Protein AF-A0A7V8WQ88-F1 (afdb_monomer)

Sequence (174 aa):
LEYADYGLTAGLAKAAYAATYNILDKIAVFLKWELALPESETDTSFRRVWHPDRRSKTLRSEIREKDDPNLYALYDMALELGQPAFKYLGDLRRAITHRHLVTHDWLRMVGEHSTEQEHILLDDLISSGITMLKFVKAALVYLAAYLSQEHERRMHAAQGLVAPLEFWWQDELR

Structure (mmCIF, N/CA/C/O backbone):
data_AF-A0A7V8WQ88-F1
#
_entry.id   AF-A0A7V8WQ88-F1
#
loop_
_atom_site.group_PDB
_atom_site.id
_atom_site.type_symbol
_atom_site.label_atom_id
_atom_site.label_alt_id
_atom_site.label_comp_id
_atom_site.label_asym_id
_atom_site.label_entity_id
_atom_site.label_seq_id
_atom_site.pdbx_PDB_ins_code
_atom_site.Cartn_x
_atom_site.Cartn_y
_atom_site.Cartn_z
_atom_site.occupancy
_atom_site.B_iso_or_equiv
_atom_site.auth_seq_id
_atom_site.auth_comp_id
_atom_site.auth_asym_id
_atom_site.auth_atom_id
_atom_site.pdbx_PDB_model_num
ATOM 1 N N . LEU A 1 1 ? 26.867 -0.171 -30.104 1.00 36.66 1 LEU A N 1
ATOM 2 C CA . LEU A 1 1 ? 26.427 0.867 -29.150 1.00 36.66 1 LEU A CA 1
ATOM 3 C C . LEU A 1 1 ? 25.624 0.186 -28.059 1.00 36.66 1 LEU A C 1
ATOM 5 O O . LEU A 1 1 ? 24.646 -0.479 -28.375 1.00 36.66 1 LEU A O 1
ATOM 9 N N . GLU A 1 2 ? 26.062 0.305 -26.811 1.00 35.19 2 GLU A N 1
ATOM 10 C CA . GLU A 1 2 ? 25.285 -0.126 -25.650 1.00 35.19 2 GLU A CA 1
ATOM 11 C C . GLU A 1 2 ? 24.184 0.909 -25.393 1.00 35.19 2 GLU A C 1
ATOM 13 O O . GLU A 1 2 ? 24.457 2.042 -25.012 1.00 35.19 2 GLU A O 1
ATOM 18 N N . TYR A 1 3 ? 22.938 0.535 -25.680 1.00 45.59 3 TYR A N 1
ATOM 19 C CA . TYR A 1 3 ? 21.749 1.385 -25.553 1.00 45.59 3 TYR A CA 1
ATOM 20 C C . TYR A 1 3 ? 21.178 1.271 -24.130 1.00 45.59 3 TYR A C 1
ATOM 22 O O . TYR A 1 3 ? 20.078 0.765 -23.902 1.00 45.59 3 TYR A O 1
ATOM 30 N N . ALA A 1 4 ? 21.983 1.623 -23.131 1.00 47.66 4 ALA A N 1
ATOM 31 C CA . ALA A 1 4 ? 21.467 1.862 -21.792 1.00 47.66 4 ALA A CA 1
ATOM 32 C C . ALA A 1 4 ? 20.875 3.272 -21.790 1.00 47.66 4 ALA A C 1
ATOM 34 O O . ALA A 1 4 ? 21.602 4.252 -21.967 1.00 47.66 4 ALA A O 1
ATOM 35 N N . ASP A 1 5 ? 19.553 3.373 -21.646 1.00 52.78 5 ASP A N 1
ATOM 36 C CA . ASP A 1 5 ? 18.903 4.671 -21.536 1.00 52.78 5 ASP A CA 1
ATOM 37 C C . ASP A 1 5 ? 19.107 5.180 -20.105 1.00 52.78 5 ASP A C 1
ATOM 39 O O . ASP A 1 5 ? 18.329 4.920 -19.180 1.00 52.78 5 ASP A O 1
ATOM 43 N N . TYR A 1 6 ? 20.243 5.854 -19.922 1.00 57.88 6 TYR A N 1
ATOM 44 C CA . TYR A 1 6 ? 20.556 6.686 -18.762 1.00 57.88 6 TYR A CA 1
ATOM 45 C C . TYR A 1 6 ? 19.924 8.083 -18.887 1.00 57.88 6 TYR A C 1
ATOM 47 O O . TYR A 1 6 ? 20.357 9.021 -18.217 1.00 57.88 6 TYR A O 1
ATOM 55 N N . GLY A 1 7 ? 18.925 8.252 -19.758 1.00 67.56 7 GLY A N 1
ATOM 56 C CA . GLY A 1 7 ? 18.218 9.504 -19.942 1.00 67.56 7 GLY A CA 1
ATOM 57 C C . GLY A 1 7 ? 17.566 10.007 -18.654 1.00 67.56 7 GLY A C 1
ATOM 58 O O . GLY A 1 7 ? 17.158 9.242 -17.773 1.00 67.56 7 GLY A O 1
ATOM 59 N N . LEU A 1 8 ? 17.426 11.333 -18.567 1.00 77.56 8 LEU A N 1
ATOM 60 C CA . LEU A 1 8 ? 16.731 12.021 -17.476 1.00 77.56 8 LEU A CA 1
ATOM 61 C C . LEU A 1 8 ? 15.356 11.393 -17.188 1.00 77.56 8 LEU A C 1
ATOM 63 O O . LEU A 1 8 ? 14.985 11.228 -16.028 1.00 77.56 8 LEU A O 1
ATOM 67 N N . THR A 1 9 ? 14.634 10.982 -18.234 1.00 80.75 9 THR A N 1
ATOM 68 C CA . THR A 1 9 ? 13.327 10.317 -18.144 1.00 80.75 9 THR A CA 1
ATOM 69 C C . THR A 1 9 ? 13.379 9.034 -17.320 1.00 80.75 9 THR A C 1
ATOM 71 O O . THR A 1 9 ? 12.564 8.855 -16.416 1.00 80.75 9 THR A O 1
ATOM 74 N N . ALA A 1 10 ? 14.358 8.160 -17.565 1.00 81.88 10 ALA A N 1
ATOM 75 C CA . ALA A 1 10 ? 14.505 6.918 -16.817 1.00 81.88 10 ALA A CA 1
ATOM 76 C C . ALA A 1 10 ? 14.867 7.169 -15.345 1.00 81.88 10 ALA A C 1
ATOM 78 O O . ALA A 1 10 ? 14.355 6.492 -14.451 1.00 81.88 10 ALA A O 1
ATOM 79 N N . GLY A 1 11 ? 15.710 8.172 -15.076 1.00 83.88 11 GLY A N 1
ATOM 80 C CA . GLY A 1 11 ? 16.013 8.618 -13.713 1.00 83.88 11 GLY A CA 1
ATOM 81 C C . GLY A 1 11 ? 14.771 9.127 -12.975 1.00 83.88 11 GLY A C 1
ATOM 82 O O . GLY A 1 11 ? 14.494 8.695 -11.854 1.00 83.88 11 GLY A O 1
ATOM 83 N N . LEU A 1 12 ? 13.978 9.984 -13.627 1.00 87.81 12 LEU A N 1
ATOM 84 C CA . LEU A 1 12 ? 12.721 10.505 -13.086 1.00 87.81 12 LEU A CA 1
ATOM 85 C C . LEU A 1 12 ? 11.692 9.395 -12.852 1.00 87.81 12 LEU A C 1
ATOM 87 O O . LEU A 1 12 ? 11.049 9.385 -11.806 1.00 87.81 12 LEU A O 1
ATOM 91 N N . ALA A 1 13 ? 11.568 8.432 -13.768 1.00 89.69 13 ALA A N 1
ATOM 92 C CA . ALA A 1 13 ? 10.659 7.299 -13.620 1.00 89.69 13 ALA A CA 1
ATOM 93 C C . ALA A 1 13 ? 11.031 6.422 -12.412 1.00 89.69 13 ALA A C 1
ATOM 95 O O . ALA A 1 13 ? 10.163 6.077 -11.609 1.00 89.69 13 ALA A O 1
ATOM 96 N N . LYS A 1 14 ? 12.325 6.120 -12.223 1.00 89.69 14 LYS A N 1
ATOM 97 C CA . LYS A 1 14 ? 12.819 5.377 -11.048 1.00 89.69 14 LYS A CA 1
ATOM 98 C C . LYS A 1 14 ? 12.539 6.133 -9.750 1.00 89.69 14 LYS A C 1
ATOM 100 O O . LYS A 1 14 ? 12.037 5.543 -8.794 1.00 89.69 14 LYS A O 1
ATOM 105 N N . ALA A 1 15 ? 12.823 7.437 -9.726 1.00 90.25 15 ALA A N 1
ATOM 106 C CA . ALA A 1 15 ? 12.577 8.286 -8.563 1.00 90.25 15 ALA A CA 1
ATOM 107 C C . ALA A 1 15 ? 11.081 8.377 -8.225 1.00 90.25 15 ALA A C 1
ATOM 109 O O . ALA A 1 15 ? 10.702 8.213 -7.065 1.00 90.25 15 ALA A O 1
ATOM 110 N N . ALA A 1 16 ? 10.226 8.573 -9.232 1.00 91.94 16 ALA A N 1
ATOM 111 C CA . ALA A 1 16 ? 8.777 8.599 -9.071 1.00 91.94 16 ALA A CA 1
ATOM 112 C C . ALA A 1 16 ? 8.257 7.260 -8.531 1.00 91.94 16 ALA A C 1
ATOM 114 O O . ALA A 1 16 ? 7.520 7.242 -7.546 1.00 91.94 16 ALA A O 1
ATOM 115 N N . TYR A 1 17 ? 8.700 6.136 -9.101 1.00 93.56 17 TYR A N 1
ATOM 116 C CA . TYR A 1 17 ? 8.340 4.808 -8.612 1.00 93.56 17 TYR A CA 1
ATOM 117 C C . TYR A 1 17 ? 8.733 4.619 -7.140 1.00 93.56 17 TYR A C 1
ATOM 119 O O . TYR A 1 17 ? 7.892 4.271 -6.308 1.00 93.56 17 TYR A O 1
ATOM 127 N N . ALA A 1 18 ? 9.985 4.915 -6.780 1.00 91.75 18 ALA A N 1
ATOM 128 C CA . ALA A 1 18 ? 10.453 4.808 -5.400 1.00 91.75 18 ALA A CA 1
ATOM 129 C C . ALA A 1 18 ? 9.645 5.705 -4.444 1.00 91.75 18 ALA A C 1
ATOM 131 O O . ALA A 1 18 ? 9.256 5.264 -3.360 1.00 91.75 18 ALA A O 1
ATOM 132 N N . ALA A 1 19 ? 9.325 6.935 -4.861 1.00 92.44 19 ALA A N 1
ATOM 133 C CA . ALA A 1 19 ? 8.506 7.857 -4.082 1.00 92.44 19 ALA A CA 1
ATOM 134 C C . ALA A 1 19 ? 7.104 7.293 -3.804 1.00 92.44 19 ALA A C 1
ATOM 136 O O . ALA A 1 19 ? 6.630 7.395 -2.674 1.00 92.44 19 ALA A O 1
ATOM 137 N N . THR A 1 20 ? 6.465 6.644 -4.784 1.00 93.06 20 THR A N 1
ATOM 138 C CA . THR A 1 20 ? 5.136 6.037 -4.582 1.00 93.06 20 THR A CA 1
ATOM 139 C C . THR A 1 20 ? 5.162 4.930 -3.534 1.00 93.06 20 THR A C 1
ATOM 141 O O . THR A 1 20 ? 4.318 4.910 -2.641 1.00 93.06 20 THR A O 1
ATOM 144 N N . TYR A 1 21 ? 6.173 4.060 -3.563 1.00 91.69 21 TYR A N 1
ATOM 145 C CA . TYR A 1 21 ? 6.312 3.011 -2.555 1.00 91.69 21 TYR A CA 1
ATOM 146 C C . TYR A 1 21 ? 6.567 3.604 -1.161 1.00 91.69 21 TYR A C 1
ATOM 148 O O . TYR A 1 21 ? 5.976 3.166 -0.174 1.00 91.69 21 TYR A O 1
ATOM 156 N N . ASN A 1 22 ? 7.392 4.650 -1.080 1.00 92.38 22 ASN A N 1
ATOM 157 C CA . ASN A 1 22 ? 7.679 5.334 0.180 1.00 92.38 22 ASN A CA 1
ATOM 158 C C . ASN A 1 22 ? 6.430 5.968 0.811 1.00 92.38 22 ASN A C 1
ATOM 160 O O . ASN A 1 22 ? 6.375 6.087 2.033 1.00 92.38 22 ASN A O 1
ATOM 164 N N . ILE A 1 23 ? 5.419 6.358 0.023 1.00 96.38 23 ILE A N 1
ATOM 165 C CA . ILE A 1 23 ? 4.142 6.837 0.576 1.00 96.38 23 ILE A CA 1
ATOM 166 C C . ILE A 1 23 ? 3.451 5.720 1.365 1.00 96.38 23 ILE A C 1
ATOM 168 O O . ILE A 1 23 ? 3.027 5.965 2.490 1.00 96.38 23 ILE A O 1
ATOM 172 N N . LEU A 1 24 ? 3.392 4.493 0.838 1.00 95.88 24 LEU A N 1
ATOM 173 C CA . LEU A 1 24 ? 2.792 3.363 1.560 1.00 95.88 24 LEU A CA 1
ATOM 174 C C . LEU A 1 24 ? 3.527 3.072 2.875 1.00 95.88 24 LEU A C 1
ATOM 176 O O . LEU A 1 24 ? 2.893 2.846 3.904 1.00 95.88 24 LEU A O 1
ATOM 180 N N . ASP A 1 25 ? 4.859 3.120 2.877 1.00 93.50 25 ASP A N 1
ATOM 181 C CA . ASP A 1 25 ? 5.626 2.915 4.111 1.00 93.50 25 ASP A CA 1
ATOM 182 C C . ASP A 1 25 ? 5.403 4.045 5.124 1.00 93.50 25 ASP A C 1
ATOM 184 O O . ASP A 1 25 ? 5.293 3.784 6.320 1.00 93.50 25 ASP A O 1
ATOM 188 N N . LYS A 1 26 ? 5.235 5.292 4.669 1.00 95.8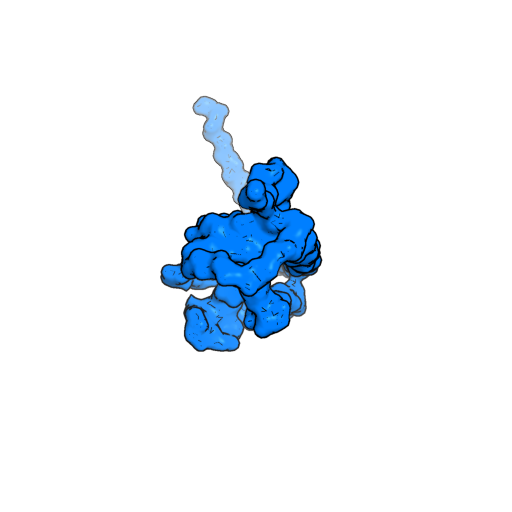1 26 LYS A N 1
ATOM 189 C CA . LYS A 1 26 ? 4.840 6.402 5.550 1.00 95.81 26 LYS A CA 1
ATOM 190 C C . LYS A 1 26 ? 3.444 6.210 6.135 1.00 95.81 26 LYS A C 1
ATOM 192 O O . LYS A 1 26 ? 3.260 6.508 7.310 1.00 95.81 26 LYS A O 1
ATOM 197 N N . ILE A 1 27 ? 2.490 5.676 5.367 1.00 96.88 27 ILE A N 1
ATOM 198 C CA . ILE A 1 27 ? 1.175 5.278 5.899 1.00 96.88 27 ILE A CA 1
ATOM 199 C C . ILE A 1 27 ? 1.356 4.221 6.994 1.00 96.88 27 ILE A C 1
ATOM 201 O O . ILE A 1 27 ? 0.730 4.312 8.041 1.00 96.88 27 ILE A O 1
ATOM 205 N N . ALA A 1 28 ? 2.249 3.251 6.797 1.00 95.25 28 ALA A N 1
ATOM 206 C CA . ALA A 1 28 ? 2.532 2.220 7.792 1.00 95.25 28 ALA A CA 1
ATOM 207 C C . ALA A 1 28 ? 3.091 2.803 9.100 1.00 95.25 28 ALA A C 1
ATOM 209 O O . ALA A 1 28 ? 2.627 2.457 10.183 1.00 95.25 28 ALA A O 1
ATOM 210 N N . VAL A 1 29 ? 4.064 3.713 8.999 1.00 94.44 29 VAL A N 1
ATOM 211 C CA . VAL A 1 29 ? 4.630 4.421 10.159 1.00 94.44 29 VAL A CA 1
ATOM 212 C C . VAL A 1 29 ? 3.565 5.270 10.851 1.00 94.44 29 VAL A C 1
ATOM 214 O O . VAL A 1 29 ? 3.467 5.249 12.075 1.00 94.44 29 VAL A O 1
ATOM 217 N N . PHE A 1 30 ? 2.738 5.971 10.077 1.00 95.62 30 PHE A N 1
ATOM 218 C CA . PHE A 1 30 ? 1.629 6.756 10.605 1.00 95.62 30 PHE A CA 1
ATOM 219 C C . PHE A 1 30 ? 0.632 5.882 11.377 1.00 95.62 30 PHE A C 1
ATOM 221 O O . PHE A 1 30 ? 0.328 6.186 12.523 1.00 95.62 30 PHE A O 1
ATOM 228 N N . LEU A 1 31 ? 0.179 4.767 10.795 1.00 95.00 31 LEU A N 1
ATOM 229 C CA . LEU A 1 31 ? -0.737 3.831 11.454 1.00 95.00 31 LEU A CA 1
ATOM 230 C C . LEU A 1 31 ? -0.135 3.247 12.731 1.00 95.00 31 LEU A C 1
ATOM 232 O O . LEU A 1 31 ? -0.842 3.091 13.720 1.00 95.00 31 LEU A O 1
ATOM 236 N N . LYS A 1 32 ? 1.170 2.949 12.727 1.00 93.44 32 LYS A N 1
ATOM 237 C CA . LYS A 1 32 ? 1.879 2.476 13.919 1.00 93.44 32 LYS A CA 1
ATOM 238 C C . LYS A 1 32 ? 1.756 3.476 15.069 1.00 93.44 32 LYS A C 1
ATOM 240 O O . LYS A 1 32 ? 1.466 3.069 16.188 1.00 93.44 32 LYS A O 1
ATOM 245 N N . TRP A 1 33 ? 1.954 4.762 14.784 1.00 92.25 33 TRP A N 1
ATOM 246 C CA . TRP A 1 33 ? 1.818 5.831 15.771 1.00 92.25 33 TRP A CA 1
ATOM 247 C C . TRP A 1 33 ? 0.358 6.046 16.192 1.00 92.25 33 TRP A C 1
ATOM 249 O O . TRP A 1 33 ? 0.061 6.019 17.382 1.00 92.25 33 TRP A O 1
ATOM 259 N N . GLU A 1 34 ? -0.555 6.176 15.228 1.00 92.88 34 GLU A N 1
ATOM 260 C CA . GLU A 1 34 ? -1.974 6.476 15.467 1.00 92.88 34 GLU A CA 1
ATOM 261 C C . GLU A 1 34 ? -2.693 5.375 16.262 1.00 92.88 34 GLU A C 1
ATOM 263 O O . GLU A 1 34 ? -3.597 5.649 17.048 1.00 92.88 34 GLU A O 1
ATOM 268 N N . LEU A 1 35 ? -2.292 4.118 16.068 1.00 92.25 35 LEU A N 1
ATOM 269 C CA . LEU A 1 35 ? -2.849 2.960 16.771 1.00 92.25 35 LEU A CA 1
ATOM 270 C C . LEU A 1 35 ? -2.020 2.542 17.990 1.00 92.25 35 LEU A C 1
ATOM 272 O O . LEU A 1 35 ? -2.329 1.521 18.599 1.00 92.25 35 LEU A O 1
ATOM 276 N N . ALA A 1 36 ? -0.966 3.296 18.327 1.00 91.88 36 ALA A N 1
ATOM 277 C CA . ALA A 1 36 ? -0.023 2.979 19.398 1.00 91.88 36 ALA A CA 1
ATOM 278 C C . ALA A 1 36 ? 0.488 1.523 19.339 1.00 91.88 36 ALA A C 1
ATOM 280 O O . ALA A 1 36 ? 0.583 0.837 20.359 1.00 91.88 36 ALA A O 1
ATOM 281 N N . LEU A 1 37 ? 0.798 1.034 18.132 1.00 90.88 37 LEU A N 1
ATOM 282 C CA . LEU A 1 37 ? 1.238 -0.346 17.944 1.00 90.88 37 LEU A CA 1
ATOM 283 C C . LEU A 1 37 ? 2.598 -0.567 18.629 1.00 90.88 37 LEU A C 1
ATOM 285 O O . LEU A 1 37 ? 3.485 0.285 18.500 1.00 90.88 37 LEU A O 1
ATOM 289 N N . PRO A 1 38 ? 2.813 -1.724 19.2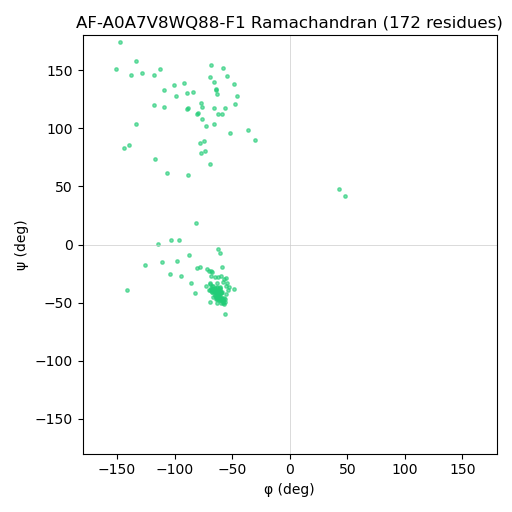82 1.00 86.31 38 PRO A N 1
ATOM 290 C CA . PRO A 1 38 ? 4.080 -2.046 19.924 1.00 86.31 38 PRO A CA 1
ATOM 291 C C . PRO A 1 38 ? 5.267 -1.927 18.967 1.00 86.31 38 PRO A C 1
ATOM 293 O O . PRO A 1 38 ? 5.170 -2.275 17.783 1.00 86.31 38 PRO A O 1
ATOM 296 N N . GLU A 1 39 ? 6.409 -1.483 19.496 1.00 74.25 39 GLU A N 1
ATOM 297 C CA . GLU A 1 39 ? 7.665 -1.466 18.753 1.00 74.25 39 GLU A CA 1
ATOM 298 C C . GLU A 1 39 ? 7.996 -2.874 18.244 1.00 74.25 39 GLU A C 1
ATOM 300 O O . GLU A 1 39 ? 8.176 -3.814 19.017 1.00 74.25 39 GLU A O 1
ATOM 305 N N . SER A 1 40 ? 8.049 -3.031 16.922 1.00 68.00 40 SER A N 1
ATOM 306 C CA . SER A 1 40 ? 8.551 -4.250 16.298 1.00 68.00 40 SER A CA 1
ATOM 307 C C . SER A 1 40 ? 10.040 -4.091 16.029 1.00 68.00 40 SER A C 1
ATOM 309 O O . SER A 1 40 ? 10.441 -3.068 15.480 1.00 68.00 40 SER A O 1
ATOM 311 N N . GLU A 1 41 ? 10.835 -5.134 16.263 1.00 56.59 41 GLU A N 1
ATOM 312 C CA . GLU A 1 41 ? 12.278 -5.163 15.955 1.00 56.59 41 GLU A CA 1
ATOM 313 C C . GLU A 1 41 ? 12.611 -4.959 14.459 1.00 56.59 41 GLU A C 1
ATOM 315 O O . GLU A 1 41 ? 13.776 -4.866 14.078 1.00 56.59 41 GLU A O 1
ATOM 320 N N . THR A 1 42 ? 11.606 -4.922 13.578 1.00 59.62 42 THR A N 1
ATOM 321 C CA . THR A 1 42 ? 11.793 -4.874 12.127 1.00 59.62 42 THR A CA 1
ATOM 322 C C . THR A 1 42 ? 11.354 -3.563 11.495 1.00 59.62 42 THR A C 1
ATOM 324 O O . THR A 1 42 ? 10.388 -2.938 11.921 1.00 59.62 42 THR A O 1
ATOM 327 N N . ASP A 1 43 ? 12.013 -3.241 10.383 1.00 69.75 43 ASP A N 1
ATOM 328 C CA . ASP A 1 43 ? 11.679 -2.135 9.489 1.00 69.75 43 ASP A CA 1
ATOM 329 C C . ASP A 1 43 ? 10.176 -2.104 9.140 1.00 69.75 43 ASP A C 1
ATOM 331 O O . ASP A 1 43 ? 9.615 -3.092 8.627 1.00 69.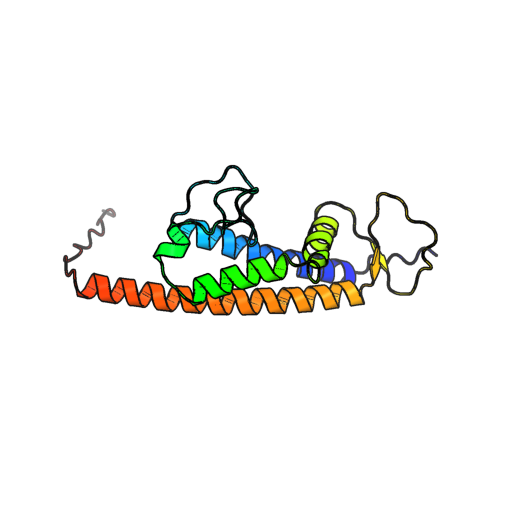75 43 ASP A O 1
ATOM 335 N N . THR A 1 44 ? 9.528 -0.981 9.471 1.00 84.75 44 THR A N 1
ATOM 336 C CA . THR A 1 44 ? 8.079 -0.780 9.337 1.00 84.75 44 THR A CA 1
ATOM 337 C C . THR A 1 44 ? 7.753 -0.542 7.870 1.00 84.75 44 THR A C 1
ATOM 339 O O . THR A 1 44 ? 8.208 0.419 7.262 1.00 84.75 44 THR A O 1
ATOM 342 N N . SER A 1 45 ? 6.950 -1.430 7.291 1.00 90.88 45 SER A N 1
ATOM 34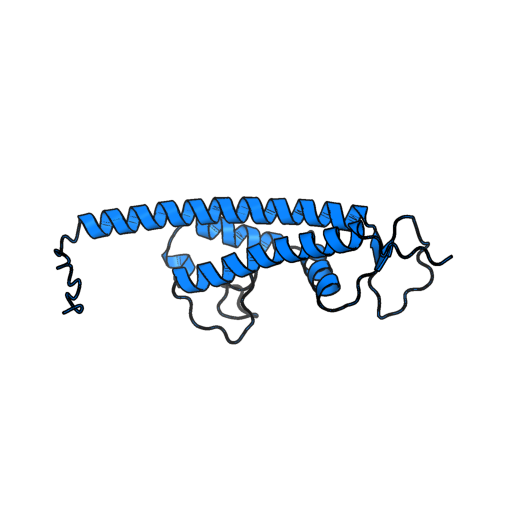3 C CA . SER A 1 45 ? 6.494 -1.309 5.904 1.00 90.88 45 SER A CA 1
ATOM 344 C C . SER A 1 45 ? 5.006 -1.566 5.822 1.00 90.88 45 SER A C 1
ATOM 346 O O . SER A 1 45 ? 4.447 -2.266 6.675 1.00 90.88 45 SER A O 1
ATOM 348 N N . PHE A 1 46 ? 4.377 -1.066 4.760 1.00 93.75 46 PHE A N 1
ATOM 349 C CA . PHE A 1 46 ? 2.929 -1.191 4.581 1.00 93.75 46 PHE A CA 1
ATOM 350 C C . PHE A 1 46 ? 2.438 -2.632 4.648 1.00 93.75 46 PHE A C 1
ATOM 352 O O . PHE A 1 46 ? 1.374 -2.889 5.178 1.00 93.75 46 PHE A O 1
ATOM 359 N N . ARG A 1 47 ? 3.228 -3.606 4.191 1.00 91.50 47 ARG A N 1
ATOM 360 C CA . ARG A 1 47 ? 2.849 -5.026 4.263 1.00 91.50 47 ARG A CA 1
ATOM 361 C C . ARG A 1 47 ? 3.033 -5.663 5.640 1.00 91.50 47 ARG A C 1
ATOM 363 O O . ARG A 1 47 ? 2.485 -6.731 5.880 1.00 91.50 47 ARG A O 1
ATOM 370 N N . ARG A 1 48 ? 3.848 -5.072 6.515 1.00 90.25 48 ARG A N 1
ATOM 371 C CA . ARG A 1 48 ? 4.245 -5.688 7.792 1.00 90.25 48 ARG A CA 1
ATOM 372 C C . ARG A 1 48 ? 3.541 -5.103 9.005 1.00 90.25 48 ARG A C 1
ATOM 374 O O . ARG A 1 48 ? 3.418 -5.813 9.993 1.00 90.25 48 ARG A O 1
ATOM 381 N N . VAL A 1 49 ? 3.078 -3.854 8.937 1.00 92.88 49 VAL A N 1
ATOM 382 C CA . VAL A 1 49 ? 2.472 -3.155 10.087 1.00 92.88 49 VAL A CA 1
ATOM 383 C C . VAL A 1 49 ? 1.294 -3.924 10.710 1.00 92.88 49 VAL A C 1
ATOM 385 O O . VAL A 1 49 ? 1.092 -3.874 11.919 1.00 92.88 49 VAL A O 1
ATOM 388 N N . TRP A 1 50 ? 0.587 -4.723 9.911 1.00 93.88 50 TRP A N 1
ATOM 389 C CA . TRP A 1 50 ? -0.606 -5.481 10.303 1.00 93.88 50 TRP A CA 1
ATOM 390 C C . TRP A 1 50 ? -0.351 -6.676 11.228 1.00 93.88 50 TRP A C 1
ATOM 392 O O . TRP A 1 50 ? -1.274 -7.131 11.903 1.00 93.88 50 TRP A O 1
ATOM 402 N N . HIS A 1 51 ? 0.877 -7.198 11.268 1.00 91.62 51 HIS A N 1
ATOM 403 C CA . HIS A 1 51 ? 1.204 -8.428 11.993 1.00 91.62 51 HIS A CA 1
ATOM 404 C C . HIS A 1 51 ? 2.222 -8.168 13.113 1.00 91.62 51 HIS A C 1
ATOM 406 O O . HIS A 1 51 ? 3.103 -7.319 12.942 1.00 91.62 51 HIS A O 1
ATOM 412 N N . PRO A 1 52 ? 2.138 -8.889 14.252 1.00 87.38 52 PRO A N 1
ATOM 413 C CA . PRO A 1 52 ? 3.094 -8.780 15.359 1.00 87.38 52 PRO A CA 1
ATOM 414 C C . PRO A 1 52 ? 4.548 -9.011 14.940 1.00 87.38 52 PRO A C 1
ATOM 416 O O . PRO A 1 52 ? 5.439 -8.264 15.337 1.00 87.38 52 PRO A O 1
ATOM 419 N N . ASP A 1 53 ? 4.765 -10.018 14.097 1.00 84.25 53 ASP A N 1
ATOM 420 C CA . ASP A 1 53 ? 6.070 -10.447 13.614 1.00 84.25 53 ASP A CA 1
ATOM 421 C C . ASP A 1 53 ? 5.972 -10.988 12.174 1.00 84.25 53 ASP A C 1
ATOM 423 O O . ASP A 1 53 ? 4.888 -11.120 11.607 1.00 84.25 53 ASP A O 1
ATOM 427 N N . ARG A 1 54 ? 7.119 -11.311 11.560 1.00 76.25 54 ARG A N 1
ATOM 428 C CA . ARG A 1 54 ? 7.199 -11.736 10.146 1.00 76.25 54 ARG A CA 1
ATOM 429 C C . ARG A 1 54 ? 6.612 -13.121 9.860 1.00 76.25 54 ARG A C 1
ATOM 431 O O . ARG A 1 54 ? 6.362 -13.426 8.696 1.00 76.25 54 ARG A O 1
ATOM 438 N N . ARG A 1 55 ? 6.512 -13.989 10.867 1.00 79.81 55 ARG A N 1
ATOM 439 C CA . ARG A 1 55 ? 5.997 -15.362 10.750 1.00 79.81 55 ARG A CA 1
ATOM 440 C C . ARG A 1 55 ? 4.511 -15.422 11.082 1.00 79.81 55 ARG A C 1
ATOM 442 O O . ARG A 1 55 ? 3.820 -16.305 10.575 1.00 79.81 55 ARG A O 1
ATOM 449 N N . SER A 1 56 ? 4.031 -14.495 11.905 1.00 81.06 56 SER A N 1
ATOM 450 C CA . SER A 1 56 ? 2.621 -14.371 12.228 1.00 81.06 56 SER A CA 1
ATOM 451 C C . SER A 1 56 ? 1.802 -14.013 10.991 1.00 81.06 56 SER A C 1
ATOM 453 O O . SER A 1 56 ? 2.136 -13.113 10.224 1.00 81.06 56 SER A O 1
ATOM 455 N N . LYS A 1 57 ? 0.699 -14.740 10.818 1.00 82.69 57 LYS A N 1
ATOM 456 C CA . LYS A 1 57 ? -0.363 -14.427 9.850 1.00 82.69 57 LYS A CA 1
ATOM 457 C C . LYS A 1 57 ? -1.581 -13.807 10.530 1.00 82.69 57 LYS A C 1
ATOM 459 O O . LYS A 1 57 ? -2.606 -13.589 9.893 1.00 82.69 57 LYS A O 1
ATOM 464 N N . THR A 1 58 ? -1.490 -13.572 11.835 1.00 89.44 58 THR A N 1
ATOM 465 C CA . THR A 1 58 ? -2.602 -13.082 12.638 1.00 89.44 58 THR A CA 1
ATOM 466 C C . THR A 1 58 ? -2.588 -11.564 12.623 1.00 89.44 58 THR A C 1
ATOM 468 O O . THR A 1 58 ? -1.546 -10.945 12.849 1.00 89.44 58 THR A O 1
ATOM 471 N N . LEU A 1 59 ? -3.740 -10.962 12.337 1.00 92.75 59 LEU A N 1
ATOM 472 C CA . LEU A 1 59 ? -3.927 -9.519 12.448 1.00 92.75 59 LEU A CA 1
ATOM 473 C C . LEU A 1 59 ? -3.776 -9.095 13.916 1.00 92.75 59 LEU A C 1
ATOM 475 O O . LEU A 1 59 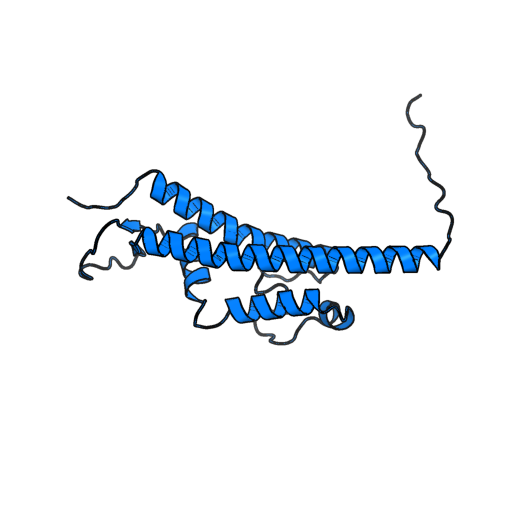? -4.339 -9.743 14.804 1.00 92.75 59 LEU A O 1
ATOM 479 N N . ARG A 1 60 ? -3.014 -8.024 14.155 1.00 92.06 60 ARG A N 1
ATOM 480 C CA . ARG A 1 60 ? -2.819 -7.398 15.473 1.00 92.06 60 ARG A CA 1
ATOM 481 C C . ARG A 1 60 ? -4.147 -7.159 16.196 1.00 92.06 60 ARG A C 1
ATOM 483 O O . ARG A 1 60 ? -5.119 -6.732 15.570 1.00 92.06 60 ARG A O 1
ATOM 490 N N . SER A 1 61 ? -4.197 -7.433 17.499 1.00 92.12 61 SER A N 1
ATOM 491 C CA . SER A 1 61 ? -5.417 -7.249 18.295 1.00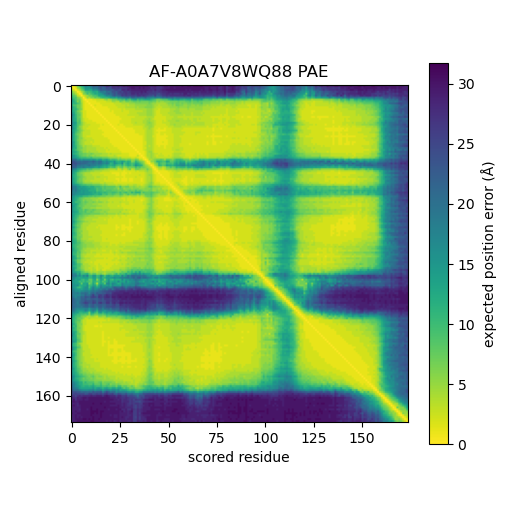 92.12 61 SER A CA 1
ATOM 492 C C . SER A 1 61 ? -5.834 -5.783 18.339 1.00 92.12 61 SER A C 1
ATOM 494 O O . SER A 1 61 ? -7.009 -5.503 18.162 1.00 92.12 61 SER A O 1
ATOM 496 N N . GLU A 1 62 ? -4.876 -4.859 18.405 1.00 92.31 62 GLU A N 1
ATOM 497 C CA . GLU A 1 62 ? -5.092 -3.407 18.386 1.00 92.31 62 GLU A CA 1
ATOM 498 C C . GLU A 1 62 ? -5.838 -2.948 17.123 1.00 92.31 62 GLU A C 1
ATOM 500 O O . GLU A 1 62 ? -6.618 -2.002 17.151 1.00 92.31 62 GLU A O 1
ATOM 505 N N . ILE A 1 63 ? -5.619 -3.646 16.003 1.00 92.94 63 ILE A N 1
ATOM 506 C CA . ILE A 1 63 ? -6.306 -3.395 14.731 1.00 92.94 63 ILE A CA 1
ATOM 507 C C . ILE A 1 63 ? -7.679 -4.069 14.724 1.00 92.94 63 ILE A C 1
ATOM 509 O O . ILE A 1 63 ? -8.660 -3.487 14.267 1.00 92.94 63 ILE A O 1
ATOM 513 N N . ARG A 1 64 ? -7.768 -5.300 15.238 1.00 93.56 64 ARG A N 1
ATOM 514 C CA . ARG A 1 64 ? -9.033 -6.045 15.314 1.00 93.56 64 ARG A CA 1
ATOM 515 C C . ARG A 1 64 ? -10.049 -5.356 16.222 1.00 93.56 64 ARG A C 1
ATOM 517 O O . ARG A 1 64 ? -11.210 -5.285 15.853 1.00 93.56 64 ARG A O 1
ATOM 524 N N . GLU A 1 65 ? -9.611 -4.832 17.360 1.00 92.88 65 GLU A N 1
ATOM 525 C CA . GLU A 1 65 ? -10.450 -4.175 18.368 1.00 92.88 65 GLU A CA 1
ATOM 526 C C . GLU A 1 65 ? -11.032 -2.837 17.898 1.00 92.88 65 GLU A C 1
ATOM 528 O O . GLU A 1 65 ? -12.061 -2.409 18.415 1.00 92.88 65 GLU A O 1
ATOM 533 N N . LYS A 1 66 ? -10.418 -2.181 16.903 1.00 91.44 66 LYS A N 1
ATOM 534 C CA . LYS A 1 66 ? -10.953 -0.939 16.322 1.00 91.44 66 LYS A CA 1
ATOM 535 C C . LYS A 1 66 ? -12.252 -1.137 15.542 1.00 91.44 66 LYS A C 1
ATOM 537 O O . LYS A 1 66 ? -12.981 -0.152 15.396 1.00 91.44 66 LYS A O 1
ATOM 542 N N . ASP A 1 67 ? -12.490 -2.361 15.057 1.00 92.25 67 ASP A N 1
ATOM 543 C CA . ASP A 1 67 ? -13.647 -2.770 14.244 1.00 92.25 67 ASP A CA 1
ATOM 544 C C . ASP A 1 67 ? -13.996 -1.743 13.152 1.00 92.25 67 ASP A C 1
ATOM 546 O O . ASP A 1 67 ? -15.128 -1.281 13.019 1.00 92.25 67 ASP A O 1
ATOM 550 N N . ASP A 1 68 ? -12.968 -1.301 12.418 1.00 94.88 68 ASP A N 1
ATOM 551 C CA . ASP A 1 68 ? -13.086 -0.235 11.428 1.00 94.88 68 ASP A CA 1
ATOM 552 C C . ASP A 1 68 ? -12.953 -0.796 10.001 1.00 94.88 68 ASP A C 1
ATOM 554 O O . ASP A 1 68 ? -11.895 -1.331 9.643 1.00 94.88 68 ASP A O 1
ATOM 558 N N . PRO A 1 69 ? -13.989 -0.660 9.152 1.00 96.31 69 PRO A N 1
ATOM 559 C CA . PRO A 1 69 ? -13.978 -1.227 7.809 1.00 96.31 69 PRO A CA 1
ATOM 560 C C . PRO A 1 69 ? -12.915 -0.594 6.903 1.00 96.31 69 PRO A C 1
ATOM 562 O O . PRO A 1 69 ? -12.403 -1.265 6.008 1.00 96.31 69 PRO A O 1
ATOM 565 N N . ASN A 1 70 ? -12.539 0.668 7.130 1.00 97.38 70 ASN A N 1
ATOM 566 C CA . ASN A 1 70 ? -11.501 1.331 6.342 1.00 97.38 70 ASN A CA 1
ATOM 567 C C . ASN A 1 70 ? -10.114 0.790 6.701 1.00 97.38 70 ASN A C 1
ATOM 569 O O . ASN A 1 70 ? -9.261 0.618 5.828 1.00 97.38 70 ASN A O 1
ATOM 573 N N . LEU A 1 71 ? -9.900 0.468 7.978 1.00 96.06 71 LEU A N 1
ATOM 574 C CA . LEU A 1 71 ? -8.666 -0.161 8.435 1.00 96.06 71 LEU A CA 1
ATOM 575 C C . LEU A 1 71 ? -8.539 -1.599 7.906 1.00 96.06 71 LEU A C 1
ATOM 577 O O . LEU A 1 71 ? -7.450 -2.011 7.504 1.00 96.06 71 LEU A O 1
ATOM 581 N N . TYR A 1 72 ? -9.650 -2.336 7.823 1.00 96.88 72 TYR A N 1
ATOM 582 C CA . TYR A 1 72 ? -9.680 -3.650 7.174 1.00 96.88 72 TYR A CA 1
ATOM 583 C C . TYR A 1 72 ? -9.461 -3.570 5.662 1.00 96.88 72 TYR A C 1
ATOM 585 O O . TYR A 1 72 ? -8.700 -4.371 5.130 1.00 96.88 72 TYR A O 1
ATOM 593 N N . ALA A 1 73 ? -10.006 -2.561 4.978 1.00 97.62 73 ALA A N 1
ATOM 594 C CA . ALA A 1 73 ? -9.718 -2.343 3.562 1.00 97.62 73 ALA A CA 1
ATOM 595 C C . ALA A 1 73 ? -8.219 -2.086 3.311 1.00 97.62 73 ALA A C 1
ATOM 597 O O . ALA A 1 73 ? -7.634 -2.652 2.388 1.00 97.62 73 ALA A O 1
ATOM 598 N N . LEU A 1 74 ? -7.561 -1.289 4.164 1.00 97.50 74 LEU A N 1
ATOM 599 C CA . LEU A 1 74 ? -6.108 -1.088 4.095 1.00 97.50 74 LEU A CA 1
ATOM 600 C C . LEU A 1 74 ? -5.323 -2.389 4.316 1.00 97.50 74 LEU A C 1
ATOM 602 O O . LEU A 1 74 ? -4.321 -2.627 3.634 1.00 97.50 74 LEU A O 1
ATOM 606 N N . TYR A 1 75 ? -5.773 -3.230 5.248 1.00 96.56 75 TYR A N 1
ATOM 607 C CA . TYR A 1 75 ? -5.186 -4.547 5.483 1.00 96.56 75 TYR A CA 1
ATOM 608 C C . TYR A 1 75 ? -5.348 -5.470 4.267 1.00 96.56 75 TYR A C 1
ATOM 610 O O . TYR A 1 75 ? -4.363 -6.056 3.812 1.00 96.56 75 TYR A O 1
ATOM 618 N N . ASP A 1 76 ? -6.544 -5.544 3.685 1.00 96.25 76 ASP A N 1
ATOM 619 C CA . ASP A 1 76 ? -6.819 -6.355 2.497 1.00 96.25 76 ASP A CA 1
ATOM 620 C C . ASP A 1 76 ? -5.955 -5.922 1.311 1.00 96.25 76 ASP A C 1
ATOM 622 O O . ASP A 1 76 ? -5.363 -6.760 0.628 1.00 96.25 76 ASP A O 1
ATOM 626 N N . MET A 1 77 ? -5.768 -4.615 1.121 1.00 96.25 77 MET A N 1
ATOM 627 C CA . MET A 1 77 ? -4.837 -4.090 0.120 1.00 96.25 77 MET A CA 1
ATOM 628 C C . MET A 1 77 ? -3.390 -4.531 0.371 1.00 96.25 77 MET A C 1
ATOM 630 O O . MET A 1 77 ? -2.641 -4.800 -0.569 1.00 96.25 77 MET A O 1
ATOM 634 N N . ALA A 1 78 ? -2.958 -4.603 1.631 1.00 94.69 78 ALA A N 1
ATOM 635 C CA . ALA A 1 78 ? -1.619 -5.072 1.968 1.00 94.69 78 ALA A CA 1
ATOM 636 C C . ALA A 1 78 ? -1.441 -6.575 1.696 1.00 94.69 78 ALA A C 1
ATOM 638 O O . ALA A 1 78 ? -0.350 -6.999 1.288 1.00 94.69 78 ALA A O 1
ATOM 639 N N . LEU A 1 79 ? -2.502 -7.369 1.883 1.00 93.94 79 LEU A N 1
ATOM 640 C CA . LEU A 1 79 ? -2.544 -8.772 1.473 1.00 93.94 79 LEU A CA 1
ATOM 641 C C . LEU A 1 79 ? -2.497 -8.903 -0.051 1.00 93.94 79 LEU A C 1
ATOM 643 O O . LEU A 1 79 ? -1.706 -9.699 -0.561 1.00 93.94 79 LEU A O 1
ATOM 647 N N . GLU A 1 80 ? -3.281 -8.099 -0.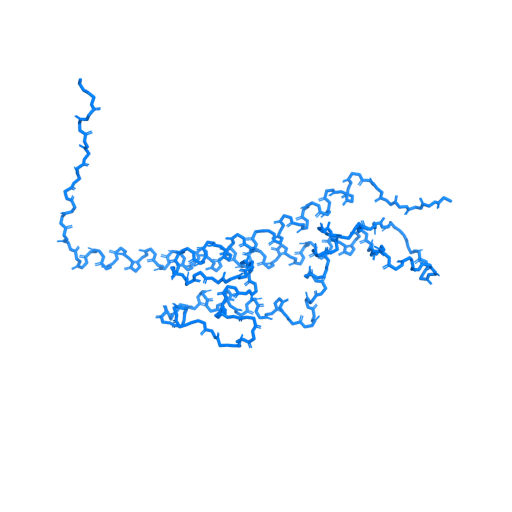772 1.00 94.88 80 GLU A N 1
ATOM 648 C CA . GLU A 1 80 ? -3.308 -8.056 -2.235 1.00 94.88 80 GLU A CA 1
ATOM 649 C C . GLU A 1 80 ? -1.927 -7.723 -2.803 1.00 94.88 80 GLU A C 1
ATOM 651 O O . GLU A 1 80 ? -1.386 -8.494 -3.593 1.00 94.88 80 GLU A O 1
ATOM 656 N N . LEU A 1 81 ? -1.275 -6.669 -2.305 1.00 92.88 81 LEU A N 1
ATOM 657 C CA . LEU A 1 81 ? 0.094 -6.303 -2.687 1.00 92.88 81 LEU A CA 1
ATOM 658 C C . LEU A 1 81 ? 1.111 -7.428 -2.397 1.00 92.88 81 LEU A C 1
ATOM 660 O O . LEU A 1 81 ? 2.220 -7.449 -2.935 1.00 92.88 81 LEU A O 1
ATOM 664 N N . GLY A 1 82 ? 0.758 -8.368 -1.517 1.00 90.12 82 GLY A N 1
ATOM 665 C CA . GLY A 1 82 ? 1.545 -9.554 -1.222 1.00 90.12 82 GLY A CA 1
ATOM 666 C C . GLY A 1 82 ? 1.296 -10.768 -2.107 1.00 90.12 82 GLY A C 1
ATOM 667 O O . GLY A 1 82 ? 2.072 -11.723 -2.009 1.00 90.12 82 GLY A O 1
ATOM 668 N N . GLN A 1 83 ? 0.273 -10.743 -2.956 1.00 92.75 83 GLN A N 1
ATOM 669 C CA . GLN A 1 83 ? -0.046 -11.842 -3.857 1.00 92.75 83 GLN A CA 1
ATOM 670 C C . GLN A 1 83 ? 1.017 -12.002 -4.956 1.00 92.75 83 GLN A C 1
ATOM 672 O O . GLN A 1 83 ? 1.677 -11.030 -5.337 1.00 92.75 83 GLN A O 1
ATOM 677 N N . PRO A 1 84 ? 1.172 -13.215 -5.528 1.00 90.94 84 PRO A N 1
ATOM 678 C CA . PRO A 1 84 ? 2.132 -13.469 -6.603 1.00 90.94 84 PRO A CA 1
ATOM 679 C C . PRO A 1 84 ? 2.000 -12.503 -7.785 1.00 90.94 84 PRO A C 1
ATOM 681 O O . PRO A 1 84 ? 3.016 -12.071 -8.324 1.00 90.94 84 PRO A O 1
ATOM 684 N N . ALA A 1 85 ? 0.767 -12.107 -8.121 1.00 90.38 85 ALA A N 1
ATOM 685 C CA . ALA A 1 85 ? 0.472 -11.170 -9.201 1.00 90.38 85 ALA A CA 1
ATOM 686 C C . ALA A 1 85 ? 1.122 -9.789 -9.011 1.00 90.38 85 ALA A C 1
ATOM 688 O O . ALA A 1 85 ? 1.424 -9.138 -10.000 1.00 90.38 85 ALA A O 1
ATOM 689 N N . PHE A 1 86 ? 1.383 -9.362 -7.770 1.00 92.25 86 PHE A N 1
ATOM 690 C CA . PHE A 1 86 ? 1.938 -8.041 -7.443 1.00 92.25 86 PHE A CA 1
ATOM 691 C C . PHE A 1 86 ? 3.335 -8.100 -6.817 1.00 92.25 86 PHE A C 1
ATOM 693 O O . PHE A 1 86 ? 3.938 -7.065 -6.528 1.00 92.25 86 PHE A O 1
ATOM 700 N N . LYS A 1 87 ? 3.901 -9.302 -6.647 1.00 87.81 87 LYS A N 1
ATOM 701 C CA . LYS A 1 87 ? 5.236 -9.497 -6.062 1.00 87.81 87 LYS A CA 1
ATOM 702 C C . LYS A 1 87 ? 6.318 -8.700 -6.801 1.00 87.81 87 LYS A C 1
ATOM 704 O O . LYS A 1 87 ? 7.214 -8.153 -6.155 1.00 87.81 87 LYS A O 1
ATOM 709 N N . TYR A 1 88 ? 6.188 -8.586 -8.125 1.00 88.00 88 TYR A N 1
ATOM 710 C CA . TYR A 1 88 ? 7.112 -7.842 -8.981 1.00 88.00 88 TYR A CA 1
ATOM 711 C C . TYR A 1 88 ? 7.260 -6.369 -8.565 1.00 88.00 88 TYR A C 1
ATOM 713 O O . TYR A 1 88 ? 8.342 -5.812 -8.704 1.00 88.00 88 TYR A O 1
ATOM 721 N N . LEU A 1 89 ? 6.228 -5.751 -7.978 1.00 91.00 89 LEU A N 1
ATOM 722 C CA . LEU A 1 89 ? 6.279 -4.355 -7.536 1.00 91.00 89 LEU A CA 1
ATOM 723 C C . LEU A 1 89 ? 7.253 -4.162 -6.361 1.00 91.00 89 LEU A C 1
ATOM 725 O O . LEU A 1 89 ? 8.028 -3.201 -6.311 1.00 91.00 89 LEU A O 1
ATOM 729 N N . GLY A 1 90 ? 7.248 -5.099 -5.411 1.00 87.19 90 GLY A N 1
ATOM 730 C CA . GLY A 1 90 ? 8.188 -5.093 -4.290 1.00 87.19 90 GLY A CA 1
ATOM 731 C C . GLY A 1 90 ? 9.617 -5.418 -4.725 1.00 87.19 90 GLY A C 1
ATOM 732 O O . GLY A 1 90 ? 10.567 -4.801 -4.236 1.00 87.19 90 GLY A O 1
ATOM 733 N N . ASP A 1 91 ? 9.763 -6.359 -5.660 1.00 86.38 91 ASP A N 1
ATOM 734 C CA . ASP A 1 91 ? 11.059 -6.735 -6.226 1.00 86.38 91 ASP A CA 1
ATOM 735 C C . ASP A 1 91 ? 11.664 -5.554 -7.011 1.00 86.38 91 ASP A C 1
ATOM 737 O O . ASP A 1 91 ? 12.804 -5.173 -6.749 1.00 86.38 91 ASP A O 1
ATOM 741 N N . LEU A 1 92 ? 10.865 -4.860 -7.830 1.00 87.31 92 LEU A N 1
ATOM 742 C CA . LEU A 1 92 ? 11.274 -3.667 -8.576 1.00 87.31 92 LEU A CA 1
ATOM 743 C C . LEU A 1 92 ? 11.726 -2.520 -7.661 1.00 87.31 92 LEU A C 1
ATOM 745 O O . LEU A 1 92 ? 12.731 -1.865 -7.933 1.00 87.31 92 LEU A O 1
ATOM 749 N N . ARG A 1 93 ? 11.043 -2.295 -6.530 1.00 86.38 93 ARG A N 1
ATOM 750 C CA . ARG A 1 93 ? 11.495 -1.314 -5.526 1.00 86.38 93 ARG A CA 1
ATOM 751 C C . ARG A 1 93 ? 12.880 -1.678 -4.990 1.00 86.38 93 ARG A C 1
ATOM 753 O O . ARG A 1 93 ? 13.746 -0.807 -4.873 1.00 86.38 93 ARG A O 1
ATOM 760 N N . ARG A 1 94 ? 13.085 -2.955 -4.644 1.00 84.00 94 ARG A N 1
ATOM 761 C CA . ARG A 1 94 ? 14.371 -3.446 -4.133 1.00 84.00 94 ARG A CA 1
ATOM 762 C C . ARG A 1 94 ? 15.466 -3.288 -5.181 1.00 84.00 94 ARG A C 1
ATOM 764 O O . ARG A 1 94 ? 16.556 -2.862 -4.811 1.00 84.00 94 ARG A O 1
ATOM 771 N N . ALA A 1 95 ? 15.161 -3.569 -6.446 1.00 82.81 95 ALA A N 1
ATOM 772 C CA . ALA A 1 95 ? 16.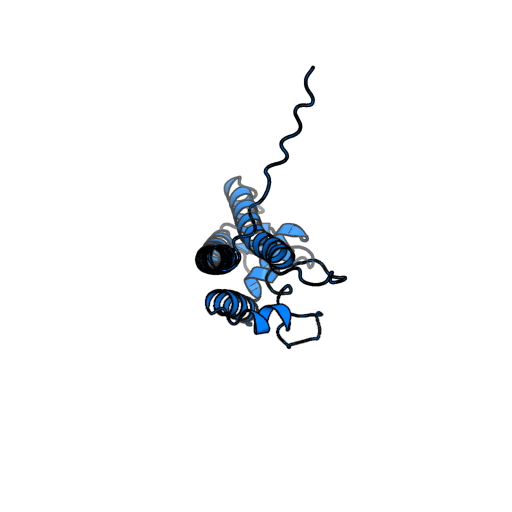057 -3.326 -7.564 1.00 82.81 95 ALA A CA 1
ATOM 773 C C . ALA A 1 95 ? 16.462 -1.848 -7.599 1.00 82.81 95 ALA A C 1
ATOM 775 O O . ALA A 1 95 ? 17.607 -1.520 -7.328 1.00 82.81 95 ALA A O 1
ATOM 776 N N . ILE A 1 96 ? 15.502 -0.929 -7.733 1.00 83.00 96 ILE A N 1
ATOM 777 C CA . ILE A 1 96 ? 15.770 0.519 -7.802 1.00 83.00 96 ILE A CA 1
ATOM 778 C C . ILE A 1 96 ? 16.604 1.031 -6.616 1.00 83.00 96 ILE A C 1
ATOM 780 O O . ILE A 1 96 ? 17.469 1.881 -6.804 1.00 83.00 96 ILE A O 1
ATOM 784 N N . THR A 1 97 ? 16.349 0.529 -5.405 1.00 74.31 97 THR A N 1
ATOM 785 C CA . THR A 1 97 ? 16.969 1.054 -4.175 1.00 74.31 97 THR A CA 1
ATOM 786 C C . THR A 1 97 ? 18.339 0.438 -3.878 1.00 74.31 97 THR A C 1
ATOM 788 O O . THR A 1 97 ? 19.195 1.109 -3.309 1.00 74.31 97 THR A O 1
ATOM 791 N N . HIS A 1 98 ? 18.558 -0.833 -4.227 1.00 66.56 98 HIS A N 1
ATOM 792 C CA . HIS A 1 98 ? 19.737 -1.586 -3.778 1.00 66.56 98 HIS A CA 1
ATOM 793 C C . HIS A 1 98 ? 20.563 -2.226 -4.899 1.00 66.56 98 HIS A C 1
ATOM 795 O O . HIS A 1 98 ? 21.705 -2.603 -4.651 1.00 66.56 98 HIS A O 1
ATOM 801 N N . ARG A 1 99 ? 20.020 -2.386 -6.110 1.00 58.47 99 ARG A N 1
ATOM 802 C CA . ARG A 1 99 ? 20.686 -3.067 -7.230 1.00 58.47 99 ARG A CA 1
ATOM 803 C C . ARG A 1 99 ? 20.537 -2.230 -8.489 1.00 58.47 99 ARG A C 1
ATOM 805 O O . ARG A 1 99 ? 19.464 -2.218 -9.065 1.00 58.47 99 ARG A O 1
ATOM 812 N N . HIS A 1 100 ? 21.595 -1.535 -8.898 1.00 61.88 100 HIS A N 1
ATOM 813 C CA . HIS A 1 100 ? 21.671 -0.698 -10.104 1.00 61.88 100 HIS A CA 1
ATOM 814 C C . HIS A 1 100 ? 20.760 -1.181 -11.256 1.00 61.88 100 HIS A C 1
ATOM 816 O O . HIS A 1 100 ? 21.164 -1.997 -12.081 1.00 61.88 100 HIS A O 1
ATOM 822 N N . LEU A 1 101 ? 19.514 -0.687 -11.287 1.00 59.47 101 LEU A N 1
ATOM 823 C CA . LEU A 1 101 ? 18.510 -1.085 -12.270 1.00 59.47 101 LEU A CA 1
ATOM 824 C C . LEU A 1 101 ? 18.845 -0.384 -13.583 1.00 59.47 101 LEU A C 1
ATOM 826 O O . LEU A 1 101 ? 18.875 0.853 -13.625 1.00 59.47 101 LEU A O 1
ATOM 830 N N . VAL A 1 102 ? 19.064 -1.146 -14.650 1.00 67.38 102 VAL A N 1
ATOM 831 C CA . VAL A 1 102 ? 19.368 -0.600 -15.978 1.00 67.38 102 VAL A CA 1
ATOM 832 C C . VAL A 1 102 ? 18.095 -0.598 -16.825 1.00 67.38 102 VAL A C 1
ATOM 834 O O . VAL A 1 102 ? 17.384 -1.596 -16.925 1.00 67.38 102 VAL A O 1
ATOM 837 N N . THR A 1 103 ? 17.783 0.560 -17.401 1.00 59.38 103 THR A N 1
ATOM 838 C CA . THR A 1 103 ? 16.596 0.804 -18.231 1.00 59.38 103 THR A CA 1
ATOM 839 C C . THR A 1 103 ? 16.969 0.767 -19.706 1.00 59.38 103 THR A C 1
ATOM 841 O O . THR A 1 103 ? 17.994 1.329 -20.098 1.00 59.38 103 THR A O 1
ATOM 844 N N . HIS A 1 104 ? 16.140 0.116 -20.520 1.00 62.94 104 HIS A N 1
ATOM 845 C CA . HIS A 1 104 ? 16.342 0.012 -21.966 1.00 62.94 104 HIS A CA 1
ATOM 846 C C . HIS A 1 104 ? 15.087 0.434 -22.736 1.00 62.94 104 HIS A C 1
ATOM 848 O O . HIS A 1 104 ? 13.969 0.220 -22.270 1.00 62.94 104 HIS A O 1
ATOM 854 N N . ASP A 1 105 ? 15.308 1.018 -23.915 1.00 47.97 105 ASP A N 1
ATOM 855 C CA . ASP A 1 105 ? 14.284 1.646 -24.767 1.00 47.97 105 ASP A CA 1
ATOM 856 C C . ASP A 1 105 ? 13.784 0.711 -25.898 1.00 47.97 105 ASP A C 1
ATOM 858 O O . ASP A 1 105 ? 12.752 0.942 -26.515 1.00 47.97 105 ASP A O 1
ATOM 862 N N . TRP A 1 106 ? 14.485 -0.398 -26.178 1.00 42.62 106 TRP A N 1
ATOM 863 C CA . TRP A 1 106 ? 14.087 -1.375 -27.205 1.00 42.62 106 TRP A CA 1
ATOM 864 C C . TRP A 1 106 ? 14.568 -2.794 -26.874 1.00 42.62 106 TRP A C 1
ATOM 866 O O . TRP A 1 106 ? 15.607 -2.951 -26.229 1.00 42.62 106 TRP A O 1
ATOM 876 N N . LEU A 1 107 ? 13.826 -3.813 -27.347 1.00 45.38 107 LEU A N 1
ATOM 877 C CA . LEU A 1 107 ? 14.106 -5.255 -27.232 1.00 45.38 107 LEU A CA 1
ATOM 878 C C . LEU A 1 107 ? 15.611 -5.560 -27.341 1.00 45.38 107 LEU A C 1
ATOM 880 O O . LEU A 1 107 ? 16.160 -5.699 -28.438 1.00 45.38 107 LEU A O 1
ATOM 884 N N . ARG A 1 108 ? 16.280 -5.743 -26.201 1.00 46.94 108 ARG A N 1
ATOM 885 C CA . ARG A 1 108 ? 17.548 -6.465 -26.168 1.00 46.94 108 ARG A CA 1
ATOM 886 C C . ARG A 1 108 ? 17.197 -7.934 -25.980 1.00 46.94 108 ARG A C 1
ATOM 888 O O . ARG A 1 108 ? 16.570 -8.300 -24.988 1.00 46.94 108 ARG A O 1
ATOM 895 N N . MET A 1 109 ? 17.554 -8.748 -26.976 1.00 43.34 109 MET A N 1
ATOM 896 C CA . MET A 1 109 ? 17.519 -10.204 -26.872 1.00 43.34 109 MET A CA 1
ATOM 897 C C . MET A 1 109 ? 18.146 -10.616 -25.541 1.00 43.34 109 MET A C 1
ATOM 899 O O . MET A 1 109 ? 19.256 -10.194 -25.212 1.00 43.34 109 MET A O 1
ATOM 903 N N . VAL A 1 110 ? 17.405 -11.429 -24.795 1.00 43.03 110 VAL A N 1
ATOM 904 C CA . VAL A 1 110 ? 17.862 -12.182 -23.628 1.00 43.03 110 VAL A CA 1
ATOM 905 C C . VAL A 1 110 ? 19.117 -12.956 -24.044 1.00 43.03 110 VAL A C 1
ATOM 907 O O . VAL A 1 110 ? 19.012 -13.984 -24.704 1.00 43.03 110 VAL A O 1
ATOM 910 N N . GLY A 1 111 ? 20.301 -12.411 -23.767 1.00 40.38 111 GLY A N 1
ATOM 911 C CA . GLY A 1 111 ? 21.559 -12.959 -24.284 1.00 40.38 111 GLY A CA 1
ATOM 912 C C . GLY A 1 111 ? 22.711 -12.916 -23.292 1.00 40.38 111 GLY A C 1
ATOM 913 O O . GLY A 1 111 ? 23.447 -13.886 -23.186 1.00 40.38 111 GLY A O 1
ATOM 914 N N . GLU A 1 112 ? 22.840 -11.854 -22.500 1.00 40.16 112 GLU A N 1
ATOM 915 C CA . GLU A 1 112 ? 23.907 -11.750 -21.501 1.00 40.16 112 GLU A CA 1
ATOM 916 C C . GLU A 1 112 ? 23.338 -11.130 -20.227 1.00 40.16 112 GLU A C 1
ATOM 918 O O . GLU A 1 112 ? 23.348 -9.918 -20.024 1.00 40.16 112 GLU A O 1
ATOM 923 N N . HIS A 1 113 ? 22.771 -11.977 -19.369 1.00 40.84 113 HIS A N 1
ATOM 924 C CA . HIS A 1 113 ? 22.504 -11.598 -17.989 1.00 40.84 113 HIS A CA 1
ATOM 925 C C . HIS A 1 113 ? 23.839 -11.559 -17.247 1.00 40.84 113 HIS A C 1
ATOM 927 O O . HIS A 1 113 ? 24.368 -12.600 -16.859 1.00 40.84 113 HIS A O 1
ATOM 933 N N . SER A 1 114 ? 24.385 -10.361 -17.030 1.00 43.28 114 SER A N 1
ATOM 934 C CA . SER A 1 114 ? 25.288 -10.196 -15.894 1.00 43.28 114 SER A CA 1
ATOM 935 C C . SER A 1 114 ? 24.459 -10.451 -14.632 1.00 43.28 114 SER A C 1
ATOM 937 O O . SER A 1 114 ? 23.359 -9.925 -14.476 1.00 43.28 114 SER A O 1
ATOM 939 N N . THR A 1 115 ? 24.943 -11.307 -13.739 1.00 48.50 115 THR A N 1
ATOM 940 C CA . THR A 1 115 ? 24.229 -11.731 -12.520 1.00 48.50 115 THR A CA 1
ATOM 941 C C . THR A 1 115 ? 23.934 -10.594 -11.531 1.00 48.50 115 THR A C 1
ATOM 943 O O . THR A 1 115 ? 23.277 -10.824 -10.517 1.00 48.50 115 THR A O 1
ATOM 946 N N . GLU A 1 116 ? 24.407 -9.375 -11.805 1.00 46.19 116 GLU A N 1
ATOM 947 C CA . GLU A 1 116 ? 24.366 -8.225 -10.898 1.00 46.19 116 GLU A CA 1
ATOM 948 C C . GLU A 1 116 ? 23.406 -7.103 -11.333 1.00 46.19 116 GLU A C 1
ATOM 950 O O . GLU A 1 116 ? 23.074 -6.254 -10.504 1.00 46.19 116 GLU A O 1
ATOM 955 N N . GLN A 1 117 ? 22.927 -7.090 -12.584 1.00 52.62 117 GLN A N 1
ATOM 956 C CA . GLN A 1 117 ? 22.091 -6.005 -13.114 1.00 52.62 117 GLN A CA 1
ATOM 957 C C . GLN A 1 117 ? 20.701 -6.508 -13.508 1.00 52.62 117 GLN A C 1
ATOM 959 O O . GLN A 1 117 ? 20.542 -7.379 -14.361 1.00 52.62 117 GLN A O 1
ATOM 964 N N . GLU A 1 118 ? 19.674 -5.941 -12.874 1.00 63.22 118 GLU A N 1
ATOM 965 C CA . GLU A 1 118 ? 18.287 -6.171 -13.268 1.00 63.22 118 GLU A CA 1
ATOM 966 C C . GLU A 1 118 ? 17.937 -5.211 -14.414 1.00 63.22 118 GLU A C 1
ATOM 968 O O . GLU A 1 118 ? 18.225 -4.011 -14.356 1.00 63.22 118 GLU A O 1
ATOM 973 N N . HIS A 1 119 ? 17.347 -5.759 -15.476 1.00 70.06 119 HIS A N 1
ATOM 974 C CA . HIS A 1 119 ? 16.976 -5.025 -16.681 1.00 70.06 119 HIS A CA 1
ATOM 975 C C . HIS A 1 119 ? 15.454 -4.897 -16.754 1.00 70.06 119 HIS A C 1
ATOM 977 O O . HIS A 1 119 ? 14.742 -5.886 -16.581 1.00 70.06 119 HIS A O 1
ATOM 983 N N . ILE A 1 120 ? 14.955 -3.693 -17.035 1.00 78.38 120 ILE A N 1
ATOM 984 C CA . ILE A 1 120 ? 13.527 -3.440 -17.266 1.00 78.38 120 ILE A CA 1
ATOM 985 C C . ILE A 1 120 ? 13.346 -2.480 -18.444 1.00 78.38 120 ILE A C 1
ATOM 987 O O . ILE A 1 120 ? 14.163 -1.576 -18.651 1.00 78.38 120 ILE A O 1
ATOM 991 N N . LEU A 1 121 ? 12.276 -2.667 -19.215 1.00 81.75 121 LEU A N 1
ATOM 992 C CA . LEU A 1 121 ? 11.871 -1.686 -20.216 1.00 81.75 121 LEU A CA 1
ATOM 993 C C . LEU A 1 121 ? 11.342 -0.427 -19.521 1.00 81.75 121 LEU A C 1
ATOM 995 O O . LEU A 1 121 ? 10.698 -0.506 -18.471 1.00 81.75 121 LEU A O 1
ATOM 999 N N . LEU A 1 122 ? 11.604 0.748 -20.096 1.00 82.00 122 LEU A N 1
ATOM 1000 C CA . LEU A 1 122 ? 11.109 2.005 -19.527 1.00 82.00 122 LEU A CA 1
ATOM 1001 C C . LEU A 1 122 ? 9.572 2.017 -19.420 1.00 82.00 122 LEU A C 1
ATOM 1003 O O . LEU A 1 122 ? 9.033 2.412 -18.385 1.00 82.00 122 LEU A O 1
ATOM 1007 N N . ASP A 1 123 ? 8.877 1.505 -20.435 1.00 83.62 123 ASP A N 1
ATOM 1008 C CA . ASP A 1 123 ? 7.413 1.404 -20.452 1.00 83.62 123 ASP A CA 1
ATOM 1009 C C . ASP A 1 123 ? 6.864 0.486 -19.351 1.00 83.62 123 ASP A C 1
ATOM 1011 O O . ASP A 1 123 ? 5.841 0.796 -18.730 1.00 83.62 123 ASP A O 1
ATOM 1015 N N . ASP A 1 124 ? 7.565 -0.608 -19.043 1.00 87.38 124 ASP A N 1
ATOM 1016 C CA . ASP A 1 124 ? 7.195 -1.518 -17.955 1.00 87.38 124 ASP A CA 1
ATOM 1017 C C . ASP A 1 124 ? 7.391 -0.850 -16.588 1.00 87.38 124 ASP A C 1
ATOM 1019 O O . ASP A 1 124 ? 6.552 -0.997 -15.693 1.00 87.38 124 ASP A O 1
ATOM 1023 N N . LEU A 1 125 ? 8.462 -0.065 -16.420 1.00 89.00 125 LEU A N 1
ATOM 1024 C CA . LEU A 1 125 ? 8.692 0.731 -15.212 1.00 89.00 125 LEU A CA 1
ATOM 1025 C C . LEU A 1 125 ? 7.589 1.782 -15.021 1.00 89.00 125 LEU A C 1
ATOM 1027 O O . LEU A 1 125 ? 7.055 1.922 -13.917 1.00 89.00 125 LEU A O 1
ATOM 1031 N N . ILE A 1 126 ? 7.212 2.492 -16.087 1.00 90.38 126 ILE A N 1
ATOM 1032 C CA . ILE A 1 126 ? 6.127 3.482 -16.058 1.00 90.38 126 ILE A CA 1
ATOM 1033 C C . ILE A 1 126 ? 4.794 2.802 -15.725 1.00 90.38 126 ILE A C 1
ATOM 1035 O O . ILE A 1 126 ? 4.077 3.253 -14.829 1.00 90.38 126 ILE A O 1
ATOM 1039 N N . SER A 1 127 ? 4.480 1.681 -16.375 1.00 92.50 127 SER A N 1
ATOM 1040 C CA . SER A 1 127 ? 3.248 0.914 -16.142 1.00 92.50 127 SER A CA 1
ATOM 1041 C C . SER A 1 127 ? 3.165 0.369 -14.712 1.00 92.50 127 SER A C 1
ATOM 1043 O O . SER A 1 127 ? 2.116 0.442 -14.059 1.00 92.50 127 SER A O 1
ATOM 1045 N N . SER A 1 128 ? 4.293 -0.104 -14.178 1.00 93.31 128 SER A N 1
ATOM 1046 C CA . SER A 1 128 ? 4.428 -0.512 -12.777 1.00 93.31 128 SER A CA 1
ATOM 1047 C C . SER A 1 128 ? 4.207 0.672 -11.831 1.00 93.31 128 SER A C 1
ATOM 1049 O O . SER A 1 128 ? 3.504 0.544 -10.829 1.00 93.31 128 SER A O 1
ATOM 1051 N N . GLY A 1 129 ? 4.742 1.850 -12.167 1.00 93.75 129 GLY A N 1
ATOM 1052 C CA . GLY A 1 129 ? 4.530 3.091 -11.417 1.00 93.75 129 GLY A CA 1
ATOM 1053 C C . GLY A 1 129 ? 3.071 3.537 -11.393 1.00 93.75 129 GLY A C 1
ATOM 1054 O O . GLY A 1 129 ? 2.554 3.881 -10.331 1.00 93.75 129 GLY A O 1
ATOM 1055 N N . ILE A 1 130 ? 2.366 3.457 -12.523 1.00 95.50 130 ILE A N 1
ATOM 1056 C CA . ILE A 1 130 ? 0.921 3.726 -12.594 1.00 95.50 130 ILE A CA 1
ATOM 1057 C C . ILE A 1 130 ? 0.149 2.744 -11.706 1.00 95.50 130 ILE A C 1
ATOM 1059 O O . ILE A 1 130 ? -0.776 3.143 -10.996 1.00 95.50 130 ILE A O 1
ATOM 1063 N N . THR A 1 131 ? 0.532 1.468 -11.712 1.00 95.69 131 THR A N 1
ATOM 1064 C CA . THR A 1 131 ? -0.080 0.451 -10.846 1.00 95.69 131 THR A CA 1
ATOM 1065 C C . THR A 1 131 ? 0.149 0.775 -9.369 1.00 95.69 131 THR A C 1
ATOM 1067 O O . THR A 1 131 ? -0.812 0.801 -8.600 1.00 95.69 131 THR A O 1
ATOM 1070 N N . MET A 1 132 ? 1.374 1.136 -8.972 1.00 95.56 132 MET A N 1
ATOM 1071 C CA . MET A 1 132 ? 1.659 1.582 -7.602 1.00 95.56 132 MET A CA 1
ATOM 1072 C C . MET A 1 132 ? 0.883 2.840 -7.215 1.00 95.56 132 MET A C 1
ATOM 1074 O O . MET A 1 132 ? 0.365 2.912 -6.103 1.00 95.56 132 MET A O 1
ATOM 1078 N N . LEU A 1 133 ? 0.737 3.812 -8.118 1.00 96.50 133 LEU A N 1
ATOM 1079 C CA . LEU A 1 133 ? -0.067 5.010 -7.869 1.00 96.50 133 LEU A CA 1
ATOM 1080 C C . LEU A 1 133 ? -1.533 4.678 -7.584 1.00 96.50 133 LEU A C 1
ATOM 1082 O O . LEU A 1 133 ? -2.143 5.329 -6.737 1.00 96.50 133 LEU A O 1
ATOM 1086 N N . LYS A 1 134 ? -2.103 3.662 -8.242 1.00 97.00 134 LYS A N 1
ATOM 1087 C CA . LYS A 1 134 ? -3.468 3.195 -7.949 1.00 97.00 134 LYS A CA 1
ATOM 1088 C C . LYS A 1 134 ? -3.575 2.644 -6.525 1.00 97.00 134 LYS A C 1
ATOM 1090 O O . LYS A 1 134 ? -4.498 3.035 -5.813 1.00 97.00 134 LYS A O 1
ATOM 1095 N N . PHE A 1 135 ? -2.610 1.827 -6.088 1.00 96.75 135 PHE A N 1
ATOM 1096 C CA . PHE A 1 135 ? -2.538 1.356 -4.699 1.00 96.75 135 PHE A CA 1
ATOM 1097 C C . PHE A 1 135 ? -2.389 2.518 -3.714 1.00 96.75 135 PHE A C 1
ATOM 1099 O O . PHE A 1 135 ? -3.136 2.601 -2.747 1.00 96.75 135 PHE A O 1
ATOM 1106 N N . VAL A 1 136 ? -1.476 3.457 -3.974 1.00 97.69 136 VAL A N 1
ATOM 1107 C CA . VAL A 1 136 ? -1.275 4.634 -3.115 1.00 97.69 136 VAL A CA 1
ATOM 1108 C C . VAL A 1 136 ? -2.546 5.468 -3.011 1.00 97.69 136 VAL A C 1
ATOM 1110 O O . VAL A 1 136 ? -2.945 5.841 -1.912 1.00 97.69 136 VAL A O 1
ATOM 1113 N N . LYS A 1 137 ? -3.214 5.737 -4.137 1.00 98.00 137 LYS A N 1
ATOM 1114 C CA . LYS A 1 137 ? -4.470 6.490 -4.161 1.00 98.00 137 LYS A CA 1
ATOM 1115 C C . LYS A 1 137 ? -5.532 5.810 -3.299 1.00 98.00 137 LYS A C 1
ATOM 1117 O O . LYS A 1 137 ? -6.141 6.478 -2.471 1.00 98.00 137 LYS A O 1
ATOM 1122 N N . ALA A 1 138 ? -5.753 4.510 -3.488 1.00 97.81 138 ALA A N 1
ATOM 1123 C CA . ALA A 1 138 ? -6.730 3.764 -2.700 1.00 97.81 138 ALA A CA 1
ATOM 1124 C C . ALA A 1 138 ? -6.367 3.772 -1.204 1.00 97.81 138 ALA A C 1
ATOM 1126 O O . ALA A 1 138 ? -7.225 4.052 -0.371 1.00 97.81 138 ALA A O 1
ATOM 1127 N N . ALA A 1 139 ? -5.088 3.592 -0.865 1.00 98.12 139 ALA A N 1
ATOM 1128 C CA . ALA A 1 139 ? -4.628 3.606 0.519 1.00 98.12 139 ALA A CA 1
ATOM 1129 C C . ALA A 1 139 ? -4.841 4.976 1.182 1.00 98.12 139 ALA A C 1
ATOM 1131 O O . ALA A 1 139 ? -5.295 5.048 2.317 1.00 98.12 139 ALA A O 1
ATOM 1132 N N . LEU A 1 140 ? -4.576 6.077 0.475 1.00 98.25 140 LEU A N 1
ATOM 1133 C CA . LEU A 1 140 ? -4.837 7.422 0.992 1.00 98.25 140 LEU A CA 1
ATOM 1134 C C . LEU A 1 140 ? -6.332 7.687 1.203 1.00 98.25 140 LEU A C 1
ATOM 1136 O O . LEU A 1 140 ? -6.693 8.327 2.186 1.00 98.25 140 LEU A O 1
ATOM 1140 N N . VAL A 1 141 ? -7.196 7.184 0.316 1.00 98.38 141 VAL A N 1
ATOM 1141 C CA . VAL A 1 141 ? -8.655 7.307 0.465 1.00 98.38 141 VAL A CA 1
ATOM 1142 C C . VAL A 1 141 ? -9.134 6.574 1.716 1.00 98.38 141 VAL A C 1
ATOM 1144 O O . VAL A 1 141 ? -9.822 7.178 2.536 1.00 98.38 141 VAL A O 1
ATOM 1147 N N . TYR A 1 142 ? -8.741 5.312 1.903 1.00 98.25 142 TYR A N 1
ATOM 1148 C CA . TYR A 1 142 ? -9.140 4.555 3.091 1.00 98.25 142 TYR A CA 1
ATOM 1149 C C . TYR A 1 142 ? -8.518 5.111 4.372 1.00 98.25 142 TYR A C 1
ATOM 1151 O O . TYR A 1 142 ? -9.187 5.159 5.399 1.00 98.25 142 TYR A O 1
ATOM 1159 N N . LEU A 1 143 ? -7.277 5.604 4.321 1.00 98.12 143 LEU A N 1
ATOM 1160 C CA . LEU A 1 143 ? -6.662 6.272 5.464 1.00 98.12 143 LEU A CA 1
ATOM 1161 C C . LEU A 1 143 ? -7.423 7.546 5.853 1.00 98.12 143 LEU A C 1
ATOM 1163 O O . LEU A 1 143 ? -7.682 7.764 7.032 1.00 98.12 143 LEU A O 1
ATOM 1167 N N . ALA A 1 144 ? -7.792 8.379 4.879 1.00 98.06 144 ALA A N 1
ATOM 1168 C CA . ALA A 1 144 ? -8.568 9.587 5.137 1.00 98.06 144 ALA A CA 1
ATOM 1169 C C . ALA A 1 144 ? -9.948 9.251 5.720 1.00 98.06 144 ALA A C 1
ATOM 1171 O O . ALA A 1 144 ? -10.353 9.868 6.700 1.00 98.06 144 ALA A O 1
ATOM 1172 N N . ALA A 1 145 ? -10.631 8.242 5.170 1.00 97.69 145 ALA A N 1
ATOM 1173 C CA . ALA A 1 145 ? -11.920 7.777 5.678 1.00 97.69 145 ALA A CA 1
ATOM 1174 C C . ALA A 1 145 ? -11.821 7.252 7.121 1.00 97.69 145 ALA A C 1
ATOM 1176 O O . ALA A 1 145 ? -12.625 7.643 7.967 1.00 97.69 145 ALA A O 1
ATOM 1177 N N . TYR A 1 146 ? -10.794 6.447 7.417 1.00 96.94 146 TYR A N 1
ATOM 1178 C CA . TYR A 1 146 ? -10.483 5.989 8.773 1.00 96.94 146 TYR A CA 1
ATOM 1179 C C . TYR A 1 146 ? -10.293 7.170 9.735 1.00 96.94 146 TYR A C 1
ATOM 1181 O O . TYR A 1 146 ? -10.912 7.216 10.795 1.00 96.94 146 TYR A O 1
ATOM 1189 N N . LEU A 1 147 ? -9.478 8.160 9.358 1.00 95.94 147 LEU A N 1
ATOM 1190 C CA . LEU A 1 147 ? -9.201 9.316 10.212 1.00 95.94 147 LEU A CA 1
ATOM 1191 C C . LEU A 1 147 ? -10.429 10.192 10.444 1.00 95.94 147 LEU A C 1
ATOM 1193 O O . LEU A 1 147 ? -10.647 10.636 11.567 1.00 95.94 147 LEU A O 1
ATOM 1197 N N . SER A 1 148 ? -11.249 10.418 9.417 1.00 95.25 148 SER A N 1
ATOM 1198 C CA . SER A 1 148 ? -12.521 11.127 9.568 1.00 95.25 148 SER A CA 1
ATOM 1199 C C . SER A 1 148 ? -13.430 10.423 10.576 1.00 95.25 148 SER A C 1
ATOM 1201 O O . SER A 1 148 ? -13.923 11.064 11.502 1.00 95.25 148 SER A O 1
ATOM 1203 N N . GLN A 1 149 ? -13.578 9.102 10.459 1.00 93.44 149 GLN A N 1
ATOM 1204 C CA . GLN A 1 149 ? -14.413 8.312 11.362 1.00 93.44 149 GLN A CA 1
ATOM 1205 C C . GLN A 1 149 ? -13.854 8.264 12.794 1.00 93.44 149 GLN A C 1
ATOM 1207 O O . GLN A 1 149 ? -14.606 8.327 13.769 1.00 93.44 149 GLN A O 1
ATOM 1212 N N . GLU A 1 150 ? -12.534 8.157 12.949 1.00 91.62 150 GLU A N 1
ATOM 1213 C CA . GLU A 1 150 ? -11.873 8.168 14.257 1.00 91.62 150 GLU A CA 1
ATOM 1214 C C . GLU A 1 150 ? -11.993 9.546 14.928 1.00 91.62 150 GLU A C 1
ATOM 1216 O O . GLU A 1 150 ? -12.281 9.624 16.124 1.00 91.62 150 GLU A O 1
ATOM 1221 N N . HIS A 1 151 ? -11.843 10.639 14.174 1.00 89.69 151 HIS A N 1
ATOM 1222 C CA . HIS A 1 151 ? -12.058 11.993 14.686 1.00 89.69 151 HIS A CA 1
ATOM 1223 C C . HIS A 1 151 ? -13.500 12.200 15.153 1.00 89.69 151 HIS A C 1
ATOM 1225 O O . HIS A 1 151 ? -13.704 12.689 16.263 1.00 89.69 151 HIS A O 1
ATOM 1231 N N . GLU A 1 152 ? -14.493 11.779 14.367 1.00 90.38 152 GLU A N 1
ATOM 1232 C CA . GLU A 1 152 ? -15.904 11.839 14.764 1.00 90.38 152 GLU A CA 1
ATOM 1233 C C . GLU A 1 152 ? -16.160 11.042 16.050 1.00 90.38 152 GLU A C 1
ATOM 1235 O O . GLU A 1 152 ? -16.755 11.569 16.993 1.00 90.38 152 GLU A O 1
ATOM 1240 N N . ARG A 1 153 ? -15.633 9.811 16.155 1.00 87.94 153 ARG A N 1
ATOM 1241 C CA . ARG A 1 153 ? -15.711 9.000 17.385 1.00 87.94 153 ARG A CA 1
ATOM 1242 C C . ARG A 1 153 ? -15.130 9.731 18.592 1.00 87.94 153 ARG A C 1
ATOM 1244 O O . ARG A 1 153 ? -15.764 9.765 19.646 1.00 87.94 153 ARG A O 1
ATOM 1251 N N . ARG A 1 154 ? -13.942 10.327 18.450 1.00 87.88 154 ARG A N 1
ATOM 1252 C CA . ARG A 1 154 ? -13.275 11.068 19.533 1.00 87.88 154 ARG A CA 1
ATOM 1253 C C . ARG A 1 154 ? -14.050 12.323 19.926 1.00 87.88 154 ARG A C 1
ATOM 1255 O O . ARG A 1 154 ? -14.174 12.596 21.116 1.00 87.88 154 ARG A O 1
ATOM 1262 N N . MET A 1 155 ? -14.613 13.052 18.962 1.00 85.69 155 MET A N 1
ATOM 1263 C CA . MET A 1 155 ? -15.448 14.224 19.238 1.00 85.69 155 MET A CA 1
ATOM 1264 C C . MET A 1 155 ? -16.738 13.845 19.970 1.00 85.69 155 MET A C 1
ATOM 1266 O O . MET A 1 155 ? -17.084 14.495 20.953 1.00 85.69 155 MET A O 1
ATOM 1270 N N . HIS A 1 156 ? -17.420 12.774 19.560 1.00 83.81 156 HIS A N 1
ATOM 1271 C CA . HIS A 1 156 ? -18.611 12.284 20.259 1.00 83.81 156 HIS A CA 1
ATOM 1272 C C . HIS A 1 156 ? -18.293 11.769 21.670 1.00 83.81 156 HIS A C 1
ATOM 1274 O O . HIS A 1 156 ? -19.027 12.069 22.611 1.00 83.81 156 HIS A O 1
ATOM 1280 N N . ALA A 1 157 ? -17.175 11.057 21.848 1.00 82.38 157 ALA A N 1
ATOM 1281 C CA . ALA A 1 157 ? -16.715 10.627 23.168 1.00 82.38 157 ALA A CA 1
ATOM 1282 C C . ALA A 1 157 ? -16.381 11.823 24.081 1.00 82.38 157 ALA A C 1
ATOM 1284 O O . ALA A 1 157 ? -16.759 11.826 25.251 1.00 82.38 157 ALA A O 1
ATOM 1285 N N . ALA A 1 158 ? -15.741 12.866 23.541 1.00 75.88 158 ALA A N 1
ATOM 1286 C CA . ALA A 1 158 ? -15.429 14.097 24.269 1.00 75.88 158 ALA A CA 1
ATOM 1287 C C . ALA A 1 158 ? -16.680 14.931 24.603 1.00 75.88 158 ALA A C 1
ATOM 1289 O O . ALA A 1 158 ? -16.743 15.541 25.664 1.00 75.88 158 ALA A O 1
ATOM 1290 N N . GLN A 1 159 ? -17.711 14.928 23.753 1.00 61.50 159 GLN A N 1
ATOM 1291 C CA . GLN A 1 159 ? -18.999 15.566 24.062 1.00 61.50 159 GLN A CA 1
ATOM 1292 C C . GLN A 1 159 ? -19.766 14.839 25.183 1.00 61.50 159 GLN A C 1
ATOM 1294 O O . GLN A 1 159 ? -20.535 15.474 25.900 1.00 61.50 159 GLN A O 1
ATOM 1299 N N . GLY A 1 160 ? -19.541 13.531 25.366 1.00 54.50 160 GLY A N 1
ATOM 1300 C CA . GLY A 1 160 ? -20.063 12.755 26.501 1.00 54.50 160 GLY A CA 1
ATOM 1301 C C . GLY A 1 160 ? -19.254 12.902 27.801 1.00 54.50 160 GLY A C 1
ATOM 1302 O O . GLY A 1 160 ? -19.784 12.654 28.882 1.00 54.50 160 GLY A O 1
ATOM 1303 N N . LEU A 1 161 ? -17.995 13.338 27.711 1.00 50.06 161 LEU A N 1
ATOM 1304 C CA . LEU A 1 161 ? -17.080 13.626 28.820 1.00 50.06 161 LEU A CA 1
ATOM 1305 C C . LEU A 1 161 ? -16.710 15.114 28.793 1.00 50.06 161 LEU A C 1
ATOM 1307 O O . LEU A 1 161 ? -15.593 15.493 28.447 1.00 50.06 161 LEU A O 1
ATOM 1311 N N . VAL A 1 162 ? -17.648 15.979 29.186 1.00 45.72 162 VAL A N 1
ATOM 1312 C CA . VAL A 1 162 ? -17.333 17.394 29.433 1.00 45.72 162 VAL A CA 1
ATOM 1313 C C . VAL A 1 162 ? -16.552 17.496 30.746 1.00 45.72 162 VAL A C 1
ATOM 1315 O O . VAL A 1 162 ? -17.103 17.801 31.799 1.00 45.72 162 VAL A O 1
ATOM 1318 N N . ALA A 1 163 ? -15.252 17.219 30.690 1.00 46.25 163 ALA A N 1
ATOM 1319 C CA . ALA A 1 163 ? -14.303 17.791 31.630 1.00 46.25 163 ALA A CA 1
ATOM 1320 C C . ALA A 1 163 ? -13.835 19.120 31.017 1.00 46.25 163 ALA A C 1
ATOM 1322 O O . ALA A 1 163 ? -13.265 19.101 29.922 1.00 46.25 163 ALA A O 1
ATOM 1323 N N . PRO A 1 164 ? -14.101 20.278 31.645 1.00 41.97 164 PRO A N 1
ATOM 1324 C CA . PRO A 1 164 ? -13.576 21.537 31.148 1.00 41.97 164 PRO A CA 1
ATOM 1325 C C . PRO A 1 164 ? -12.048 21.461 31.205 1.00 41.97 164 PRO A C 1
ATOM 1327 O O . PRO A 1 164 ? -11.459 21.388 32.281 1.00 41.97 164 PRO A O 1
ATOM 1330 N N . LEU A 1 165 ? -11.406 21.432 30.038 1.00 43.56 165 LEU A N 1
ATOM 1331 C CA . LEU A 1 165 ? -9.974 21.672 29.935 1.00 43.56 165 LEU A CA 1
ATOM 1332 C C . LEU A 1 165 ? -9.735 23.129 30.333 1.00 43.56 165 LEU A C 1
ATOM 1334 O O . LEU A 1 165 ? -10.015 24.042 29.556 1.00 43.56 165 LEU A O 1
ATOM 1338 N N . GLU A 1 166 ? -9.233 23.348 31.548 1.00 48.44 166 GLU A N 1
ATOM 1339 C CA . GLU A 1 166 ? -8.567 24.604 31.868 1.00 48.44 166 GLU A CA 1
ATOM 1340 C C . GLU A 1 166 ? -7.383 24.755 30.910 1.00 48.44 166 GLU A C 1
ATOM 1342 O O . GLU A 1 166 ? -6.429 23.976 30.915 1.00 48.44 166 GLU A O 1
ATOM 1347 N N . PHE A 1 167 ? -7.488 25.738 30.023 1.00 47.16 167 PHE A N 1
ATOM 1348 C CA . PHE A 1 167 ? -6.431 26.138 29.109 1.00 47.16 167 PHE A CA 1
ATOM 1349 C C . PHE A 1 167 ? -5.364 26.901 29.907 1.00 47.16 167 PHE A C 1
ATOM 1351 O O . PHE A 1 167 ? -5.423 28.120 30.041 1.00 47.16 167 PHE A O 1
ATOM 1358 N N . TRP A 1 168 ? -4.382 26.182 30.451 1.00 42.19 168 TRP A N 1
ATOM 1359 C CA . TRP A 1 168 ? -3.170 26.774 31.019 1.00 42.19 168 TRP A CA 1
ATOM 1360 C C . TRP A 1 168 ? -2.225 27.177 29.874 1.00 42.19 168 TRP A C 1
ATOM 1362 O O . TRP A 1 168 ? -1.279 26.462 29.554 1.00 42.19 168 TRP A O 1
ATOM 1372 N N . TRP A 1 169 ? -2.497 28.307 29.216 1.00 47.81 169 TRP A N 1
ATOM 1373 C CA . TRP A 1 169 ? -1.467 29.012 28.448 1.00 47.81 169 TRP A CA 1
ATOM 1374 C C . TRP A 1 169 ? -0.642 29.824 29.449 1.00 47.81 169 TRP A C 1
ATOM 1376 O O . TRP A 1 169 ? -1.158 30.734 30.091 1.00 47.81 169 TRP A O 1
ATOM 1386 N N . GLN A 1 170 ? 0.619 29.437 29.638 1.00 47.72 170 GLN A N 1
ATOM 1387 C CA . GLN A 1 170 ? 1.557 30.152 30.494 1.00 47.72 170 GLN A CA 1
ATOM 1388 C C . GLN A 1 170 ? 1.847 31.540 29.907 1.00 47.72 170 GLN A C 1
ATOM 1390 O O . GLN A 1 170 ? 2.419 31.661 28.824 1.00 47.72 170 GLN A O 1
ATOM 1395 N N . ASP A 1 171 ? 1.484 32.574 30.666 1.00 49.81 171 ASP A N 1
ATOM 1396 C CA . ASP A 1 171 ? 2.007 33.937 30.558 1.00 49.81 171 ASP A CA 1
ATOM 1397 C C . ASP A 1 171 ? 3.482 33.973 31.010 1.00 49.81 171 ASP A C 1
ATOM 1399 O O . ASP A 1 171 ? 3.822 34.539 32.048 1.00 49.81 171 ASP A O 1
ATOM 1403 N N . GLU A 1 172 ? 4.387 33.372 30.238 1.00 49.72 172 GLU A N 1
ATOM 1404 C CA . GLU A 1 172 ? 5.835 33.549 30.429 1.00 49.72 172 GLU A CA 1
ATOM 1405 C C . GLU A 1 172 ? 6.440 34.425 29.331 1.00 49.72 172 GLU A C 1
ATOM 1407 O O . GLU A 1 172 ? 7.321 34.003 28.591 1.00 49.72 172 GLU A O 1
ATOM 1412 N N . LEU A 1 173 ? 5.985 35.678 29.252 1.00 48.50 173 LEU A N 1
ATOM 1413 C CA . LEU A 1 173 ? 6.793 36.789 28.738 1.00 48.50 173 LEU A CA 1
ATOM 1414 C C . LEU A 1 173 ? 6.475 38.072 29.525 1.00 48.50 173 LEU A C 1
ATOM 1416 O O . LEU A 1 173 ? 5.686 38.916 29.094 1.00 48.50 173 LEU A O 1
ATOM 1420 N N . ARG A 1 174 ? 7.121 38.219 30.685 1.00 41.12 174 ARG A N 1
ATOM 1421 C CA . ARG A 1 174 ? 7.420 39.513 31.311 1.00 41.12 174 ARG A CA 1
A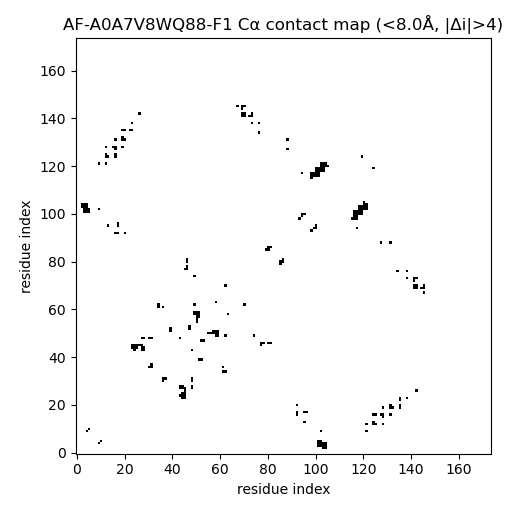TOM 1422 C C . ARG A 1 174 ? 8.862 39.538 31.782 1.00 41.12 174 ARG A C 1
ATOM 1424 O O . ARG A 1 174 ? 9.294 38.523 32.365 1.00 41.12 174 ARG A O 1
#

Mean predicted aligned error: 10.47 Å

Secondary structure (DSSP, 8-state):
-------HHHHHHHHHHHHHHHHHHHHHHHHHHHTTPPPPSS---TTTTTSSSSS--SPPHHHHTT--HHHHHHHHHHHHTTSGGGHHHHHHHHHHHHS-PEEESS---S----TT--EEEHHHHHHHHHHHHHHHHHHHHHHHHHHHHHHHHHHHHHHHS-------------

pLDDT: mean 79.77, std 19.12, range [35.19, 98.38]

Foldseek 3Di:
DPQFCPDPLLVVLLVLLLVLQVLLQVLQVVCCVVLVPDDAPDRGGLLDSQANDPPDPDGDVSLVVVVAVLSVVSNVLSVVCVDPVNVVSVVSSCCSPPAAETEGADDDPPDDDPVRYHYDYSVVSNVSSVVSVVSSVSNVVSSVVVVVVVVVVVVVVCVVVPPPPPPPPDPPDD

Solvent-accessible surface area (backbone atoms only — not comparable to full-atom values): 10292 Å² total; per-residue (Å²): 133,86,70,66,47,80,45,71,66,52,54,49,48,52,50,51,38,49,51,45,56,50,50,42,26,49,51,24,51,47,50,35,61,79,61,66,52,77,90,54,103,58,87,69,28,48,71,48,62,56,27,79,47,96,85,52,88,52,72,34,63,75,62,58,74,62,73,44,72,36,56,49,51,49,48,51,50,31,52,52,56,64,33,82,92,36,40,63,60,59,50,50,47,48,29,69,75,76,31,71,58,45,32,29,87,67,94,70,76,94,77,77,80,57,96,73,55,52,76,46,47,53,68,57,53,48,53,50,33,54,52,45,46,52,54,42,51,53,46,51,51,31,49,50,52,38,49,53,52,51,48,52,51,51,52,56,53,43,70,74,51,79,68,85,78,79,81,82,74,80,88,82,84,127

Radius of gyration: 21.88 Å; Cα contacts (8 Å, |Δi|>4): 140; chains: 1; bounding box: 46×55×61 Å